Protein AF-A0A643FCS6-F1 (afdb_monomer_lite)

Secondary structure (DSSP, 8-state):
--SHHHHHHHHHHHHH-TTEEEEEEEEEE----SS---EEEEEEESSHHHHHHHHHHHHHHHHHHHHH-

Sequence (69 aa):
MPLAPWREVLKRVCEASPLWDRRLAMRQVTEAGERAMPLRALVTAANSSAAWDVRCELREAMIDVMQRE

pLDDT: mean 91.41, std 6.71, range [63.59, 97.56]

Organism: Ideonella dechloratans (NCBI:txid36863)

Foldseek 3Di:
DDCVVLVVLQVVLLVPDPFAPPPDWDKDQPDDDPPDTDIDIDTDGPDPVSRVVSVVSSVVSVVVVVVVD

Radius of gyration: 12.29 Å; chains: 1; bounding box: 31×16×35 Å

Structure (mmCIF, N/CA/C/O backbone):
data_AF-A0A643FCS6-F1
#
_entry.id   AF-A0A643FCS6-F1
#
loop_
_atom_site.group_PDB
_atom_site.id
_atom_site.type_symbol
_atom_site.label_atom_id
_atom_site.label_alt_id
_atom_site.label_comp_id
_atom_site.label_asym_id
_atom_site.label_entity_id
_atom_site.label_seq_id
_atom_site.pdbx_PDB_ins_code
_atom_site.Cartn_x
_atom_site.Cartn_y
_atom_site.Cartn_z
_atom_site.occupancy
_atom_site.B_iso_or_equiv
_atom_site.auth_seq_id
_atom_site.auth_comp_id
_atom_site.auth_asym_id
_atom_site.auth_atom_id
_atom_site.pdbx_PDB_model_num
ATOM 1 N N . MET A 1 1 ? -15.737 0.253 12.106 1.00 63.59 1 MET A N 1
ATOM 2 C CA . MET A 1 1 ? -15.174 0.109 10.747 1.00 63.59 1 MET A CA 1
ATOM 3 C C . MET A 1 1 ? -14.615 -1.299 10.577 1.00 63.59 1 MET A C 1
ATOM 5 O O . MET A 1 1 ? -13.718 -1.660 11.340 1.00 63.59 1 MET A O 1
ATOM 9 N N . PRO A 1 2 ? -15.143 -2.111 9.649 1.00 71.00 2 PRO A N 1
ATOM 10 C CA . PRO A 1 2 ? -14.650 -3.464 9.419 1.00 71.00 2 PRO A CA 1
ATOM 11 C C . PRO A 1 2 ? -13.274 -3.424 8.737 1.00 71.00 2 PRO A C 1
ATOM 13 O O . PRO A 1 2 ? -13.081 -2.760 7.728 1.00 71.00 2 PRO A O 1
ATOM 16 N N . LEU A 1 3 ? -12.286 -4.133 9.289 1.00 80.25 3 LEU A N 1
ATOM 17 C CA . LEU A 1 3 ? -10.926 -4.188 8.725 1.00 80.25 3 LEU A CA 1
ATOM 18 C C . LEU A 1 3 ? -10.764 -5.241 7.619 1.00 80.25 3 LEU A C 1
ATOM 20 O O . LEU A 1 3 ? -9.725 -5.269 6.958 1.00 80.25 3 LEU A O 1
ATOM 24 N N . ALA A 1 4 ? -11.736 -6.140 7.456 1.00 82.94 4 ALA A N 1
ATOM 25 C CA . ALA A 1 4 ? -11.675 -7.211 6.465 1.00 82.94 4 ALA A CA 1
ATOM 2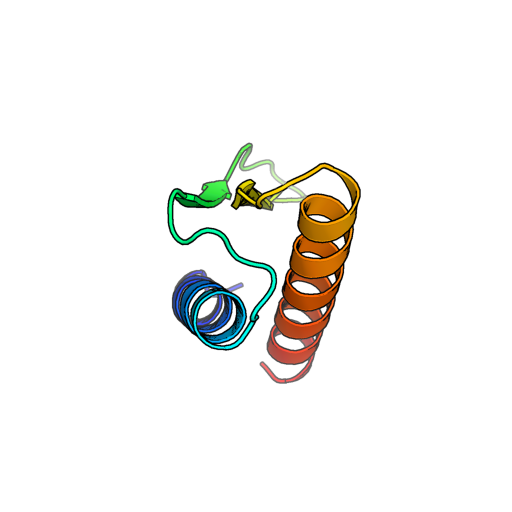6 C C . ALA A 1 4 ? -11.807 -6.693 5.016 1.00 82.94 4 ALA A C 1
ATOM 28 O O . ALA A 1 4 ? -10.891 -6.983 4.241 1.00 82.94 4 ALA A O 1
ATOM 29 N N . PRO A 1 5 ? -12.796 -5.837 4.670 1.00 85.19 5 PRO A N 1
ATOM 30 C CA . PRO A 1 5 ? -12.939 -5.289 3.312 1.00 85.19 5 PRO A CA 1
ATOM 31 C C . PRO A 1 5 ? -11.685 -4.545 2.838 1.00 85.19 5 PRO A C 1
ATOM 33 O O . PRO A 1 5 ? -11.259 -4.646 1.692 1.00 85.19 5 PRO A O 1
ATOM 36 N N . TRP A 1 6 ? -10.992 -3.878 3.759 1.00 85.31 6 TRP A N 1
ATOM 37 C CA . TRP A 1 6 ? -9.756 -3.151 3.471 1.00 85.31 6 TRP A CA 1
ATOM 38 C C . TRP A 1 6 ? -8.601 -4.039 3.007 1.00 85.31 6 TRP A C 1
ATOM 40 O O . TRP A 1 6 ? -7.752 -3.587 2.237 1.00 85.31 6 TRP A O 1
ATOM 50 N N . ARG A 1 7 ? -8.534 -5.294 3.476 1.00 85.56 7 ARG A N 1
ATOM 51 C CA . ARG A 1 7 ? -7.503 -6.236 3.008 1.00 85.56 7 ARG A CA 1
ATOM 52 C C . ARG A 1 7 ? -7.758 -6.637 1.564 1.00 85.56 7 ARG A C 1
ATOM 54 O O . ARG A 1 7 ? -6.815 -6.705 0.781 1.00 85.56 7 ARG A O 1
ATOM 61 N N . GLU A 1 8 ? -9.018 -6.882 1.228 1.00 90.19 8 GLU A N 1
ATOM 62 C CA . GLU A 1 8 ? -9.436 -7.267 -0.118 1.00 90.19 8 GLU A CA 1
ATOM 63 C C . GLU A 1 8 ? -9.214 -6.123 -1.102 1.00 90.19 8 GLU A C 1
ATOM 65 O O . GLU A 1 8 ? -8.621 -6.332 -2.157 1.00 90.19 8 GLU A O 1
ATOM 70 N N . VAL A 1 9 ? -9.583 -4.899 -0.717 1.00 91.88 9 VAL A N 1
ATOM 71 C CA . VAL A 1 9 ? -9.348 -3.694 -1.522 1.00 91.88 9 VAL A CA 1
ATOM 72 C C . VAL A 1 9 ? -7.861 -3.475 -1.762 1.00 91.88 9 VAL A C 1
ATOM 74 O O . VAL A 1 9 ? -7.463 -3.254 -2.904 1.00 91.88 9 VAL A O 1
ATOM 77 N N . LEU A 1 10 ? -7.024 -3.590 -0.722 1.00 93.69 10 LEU A N 1
ATOM 78 C CA . LEU A 1 10 ? -5.579 -3.433 -0.880 1.00 93.69 10 LEU A CA 1
ATOM 79 C C . LEU A 1 10 ? -5.006 -4.435 -1.871 1.00 93.69 10 LEU A C 1
ATOM 81 O O . LEU A 1 10 ? -4.261 -4.042 -2.768 1.00 93.69 10 LEU A O 1
ATOM 85 N N . LYS A 1 11 ? -5.380 -5.707 -1.727 1.00 92.56 11 LYS A N 1
ATOM 86 C CA . LYS A 1 11 ? -4.945 -6.759 -2.639 1.00 92.56 11 LYS A CA 1
ATOM 87 C C . LYS A 1 11 ? -5.415 -6.471 -4.068 1.00 92.56 11 LYS A C 1
ATOM 89 O O . LYS A 1 11 ? -4.587 -6.445 -4.971 1.00 92.56 11 LYS A O 1
ATOM 94 N N . ARG A 1 12 ? -6.704 -6.165 -4.251 1.00 94.50 12 ARG A N 1
ATOM 95 C CA . ARG A 1 12 ? -7.316 -5.878 -5.557 1.00 94.50 12 ARG A CA 1
ATOM 96 C C . ARG A 1 12 ? -6.62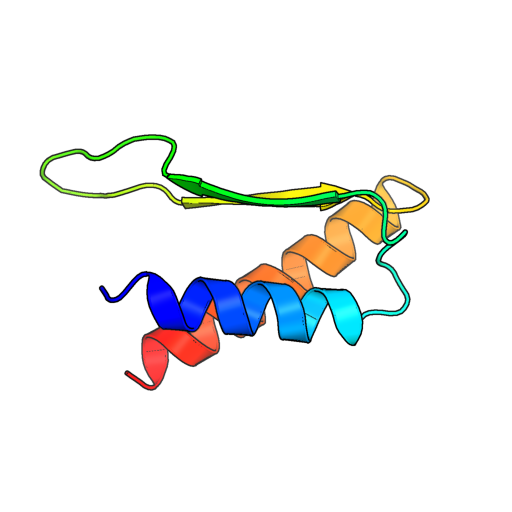7 -4.724 -6.279 1.00 94.50 12 ARG A C 1
ATOM 98 O O . ARG A 1 12 ? -6.316 -4.850 -7.456 1.00 94.50 12 ARG A O 1
ATOM 105 N N . VAL A 1 13 ? -6.398 -3.606 -5.589 1.00 95.12 13 VAL A N 1
ATOM 106 C CA . VAL A 1 13 ? -5.772 -2.418 -6.189 1.00 95.12 13 VAL A CA 1
ATOM 107 C C . VAL A 1 13 ? -4.318 -2.697 -6.546 1.00 95.12 13 VAL A C 1
ATOM 109 O O . VAL A 1 13 ? -3.905 -2.398 -7.661 1.00 95.12 13 VAL A O 1
ATOM 112 N N . CYS A 1 14 ? -3.553 -3.313 -5.640 1.00 95.12 14 CYS A N 1
ATOM 113 C CA . CYS A 1 14 ? -2.152 -3.621 -5.918 1.00 95.12 14 CYS A CA 1
ATOM 114 C C . CYS A 1 14 ? -2.023 -4.597 -7.097 1.00 95.12 14 CYS A C 1
ATOM 116 O O . CYS A 1 14 ? -1.224 -4.354 -7.993 1.00 95.12 14 CYS A O 1
ATOM 118 N N . GLU A 1 15 ? -2.832 -5.661 -7.144 1.00 95.12 15 GLU A N 1
ATOM 119 C CA . GLU A 1 15 ? -2.805 -6.648 -8.235 1.00 95.12 15 GLU A CA 1
ATOM 120 C C . GLU A 1 15 ? -3.235 -6.068 -9.591 1.00 95.12 15 GLU A C 1
ATOM 122 O O . GLU A 1 15 ? -2.738 -6.521 -10.623 1.00 95.12 15 GLU A O 1
ATOM 127 N N . ALA A 1 16 ? -4.122 -5.067 -9.597 1.00 96.19 16 ALA A N 1
ATOM 128 C CA . ALA A 1 16 ? -4.576 -4.387 -10.809 1.00 96.19 16 ALA A CA 1
ATOM 129 C C . ALA A 1 16 ? -3.635 -3.263 -11.279 1.00 96.19 16 ALA A C 1
ATOM 131 O O . ALA A 1 16 ? -3.655 -2.912 -12.459 1.00 96.19 16 ALA A O 1
ATOM 132 N N . SER A 1 17 ? -2.823 -2.691 -10.385 1.00 95.88 17 SER A N 1
ATOM 133 C CA . SER A 1 17 ? -1.967 -1.550 -10.709 1.00 95.88 17 SER A CA 1
ATOM 134 C C . SER A 1 17 ? -0.684 -2.003 -11.420 1.00 95.88 17 SER A C 1
ATOM 136 O O . SER A 1 17 ? 0.106 -2.762 -10.848 1.00 95.88 17 SER A O 1
ATOM 138 N N . PRO A 1 18 ? -0.396 -1.510 -12.641 1.00 95.69 18 PRO A N 1
ATOM 139 C CA . PRO A 1 18 ? 0.860 -1.806 -13.331 1.00 95.69 18 PRO A CA 1
ATOM 140 C C . PRO A 1 18 ? 2.074 -1.141 -12.660 1.00 95.69 18 PRO A C 1
ATOM 142 O O . PRO A 1 18 ? 3.214 -1.447 -13.004 1.00 95.69 18 PRO A O 1
ATOM 145 N N . LEU A 1 19 ? 1.840 -0.226 -11.715 1.00 96.44 19 LEU A N 1
ATOM 146 C CA . LEU A 1 19 ? 2.871 0.519 -10.993 1.00 96.44 19 LEU A CA 1
ATOM 147 C C . LEU A 1 19 ? 3.430 -0.255 -9.792 1.00 96.44 19 LEU A C 1
ATOM 149 O O . LEU A 1 19 ? 4.501 0.085 -9.281 1.00 96.44 19 LEU A O 1
ATOM 153 N N . TRP A 1 20 ? 2.727 -1.296 -9.338 1.00 97.12 20 TRP A N 1
ATOM 154 C CA . TRP A 1 20 ? 3.171 -2.122 -8.224 1.00 97.12 20 TRP A CA 1
ATOM 155 C C . TRP A 1 20 ? 4.280 -3.086 -8.654 1.00 97.12 20 TRP A C 1
ATOM 157 O O . TRP A 1 20 ? 4.119 -3.897 -9.564 1.00 97.12 20 TRP A O 1
ATOM 167 N N . ASP A 1 21 ? 5.405 -3.057 -7.941 1.00 96.25 21 ASP A N 1
ATOM 168 C CA . ASP A 1 21 ? 6.558 -3.924 -8.223 1.00 96.25 21 ASP A CA 1
ATOM 169 C C . ASP A 1 21 ? 6.433 -5.339 -7.630 1.00 96.25 21 ASP A C 1
ATOM 171 O O . ASP A 1 21 ? 7.369 -6.136 -7.722 1.00 96.25 21 ASP A O 1
ATOM 175 N N . ARG A 1 22 ? 5.287 -5.650 -7.008 1.00 94.94 22 ARG A N 1
ATOM 176 C CA . ARG A 1 22 ? 4.963 -6.946 -6.390 1.00 94.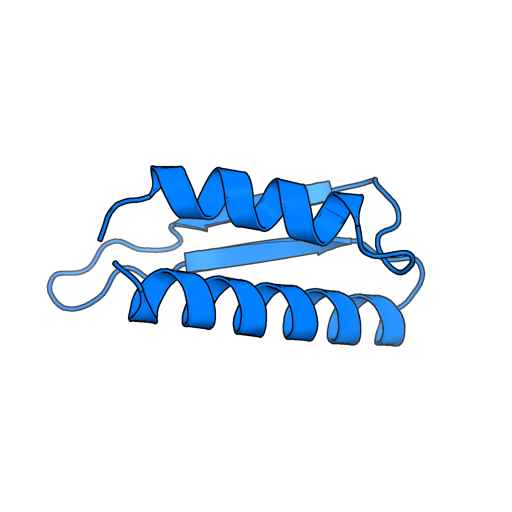94 22 ARG A CA 1
ATOM 177 C C . ARG A 1 22 ? 5.883 -7.366 -5.244 1.00 94.94 22 ARG A C 1
ATOM 179 O O . ARG A 1 22 ? 5.832 -8.520 -4.825 1.00 94.94 22 ARG A O 1
ATOM 186 N N . ARG A 1 23 ? 6.706 -6.460 -4.703 1.00 95.56 23 ARG A N 1
ATOM 187 C CA . ARG A 1 23 ? 7.622 -6.800 -3.600 1.00 95.56 23 ARG A CA 1
ATOM 188 C C . ARG A 1 23 ? 6.941 -6.741 -2.241 1.00 95.56 23 ARG A C 1
ATOM 190 O O . ARG A 1 23 ? 7.124 -7.637 -1.424 1.00 95.56 23 ARG A O 1
ATOM 197 N N . LEU A 1 24 ? 6.161 -5.695 -1.989 1.00 94.62 24 LEU A N 1
ATOM 198 C CA . LEU A 1 24 ? 5.460 -5.504 -0.728 1.00 94.62 24 LEU A CA 1
ATOM 199 C C . LEU A 1 24 ? 4.154 -4.745 -0.952 1.00 94.62 24 LEU A C 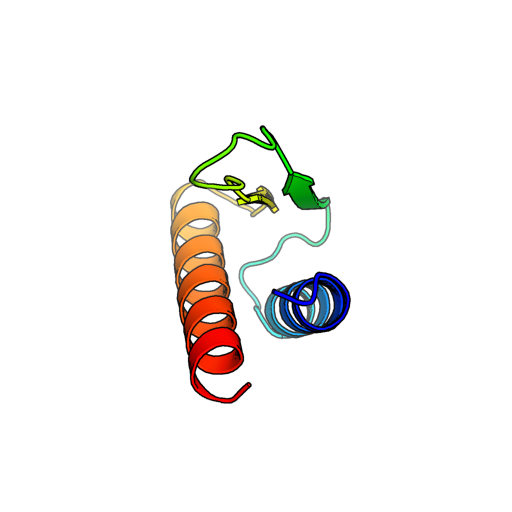1
ATOM 201 O O . LEU A 1 24 ? 4.120 -3.703 -1.606 1.00 94.62 24 LEU A O 1
ATOM 205 N N . ALA A 1 25 ? 3.089 -5.256 -0.347 1.00 94.56 25 ALA A N 1
ATOM 206 C CA . ALA A 1 25 ? 1.845 -4.539 -0.125 1.00 94.56 25 ALA A CA 1
ATOM 207 C C . ALA A 1 25 ? 1.291 -4.981 1.234 1.00 94.56 25 ALA A C 1
ATOM 209 O O . ALA A 1 25 ? 0.991 -6.155 1.443 1.00 94.56 25 ALA A O 1
ATOM 210 N N . MET A 1 26 ? 1.211 -4.065 2.196 1.00 92.75 26 MET A N 1
ATOM 211 C CA . MET A 1 26 ? 0.805 -4.378 3.564 1.00 92.75 26 MET A CA 1
ATOM 212 C C . MET A 1 26 ? -0.014 -3.243 4.165 1.00 92.75 26 MET A C 1
ATOM 214 O O . MET A 1 26 ? 0.340 -2.074 4.051 1.00 92.75 26 MET A O 1
ATOM 218 N N . ARG A 1 27 ? -1.073 -3.600 4.894 1.00 90.31 27 ARG A N 1
ATOM 219 C CA . ARG A 1 27 ? -1.805 -2.678 5.768 1.00 90.31 27 ARG A CA 1
ATOM 220 C C . ARG A 1 27 ? -1.401 -2.902 7.220 1.00 90.31 27 ARG A C 1
ATOM 222 O O . ARG A 1 27 ? -1.453 -4.031 7.713 1.00 90.31 27 ARG A O 1
ATOM 229 N N . GLN A 1 28 ? -1.115 -1.823 7.929 1.00 90.69 28 GLN A N 1
ATOM 230 C CA . GLN A 1 28 ? -0.808 -1.806 9.354 1.00 90.69 28 GLN A CA 1
ATOM 231 C C . GLN A 1 28 ? -1.765 -0.857 10.077 1.00 90.69 28 GLN A C 1
ATOM 233 O O . GLN A 1 28 ? -2.053 0.231 9.588 1.00 90.69 28 GLN A O 1
ATOM 238 N N . VAL A 1 29 ? -2.255 -1.276 11.242 1.00 91.25 29 VAL A N 1
ATOM 239 C CA . VAL A 1 29 ? -2.805 -0.342 12.232 1.00 91.25 29 VAL A CA 1
ATOM 240 C C . VAL A 1 29 ? -1.598 0.176 12.992 1.00 91.25 29 VAL A C 1
ATOM 242 O O . VAL A 1 29 ? -0.877 -0.629 13.577 1.00 91.25 29 VAL A O 1
ATOM 245 N N . THR A 1 30 ? -1.325 1.474 12.915 1.00 92.31 30 THR A N 1
ATOM 246 C CA . THR A 1 30 ? -0.155 2.046 13.600 1.00 92.31 30 THR A CA 1
ATOM 247 C C . THR A 1 30 ? -0.472 2.433 15.035 1.00 92.31 30 THR A C 1
ATOM 249 O O . THR A 1 30 ? 0.418 2.428 15.874 1.00 92.31 30 THR A O 1
ATOM 252 N N . GLU A 1 31 ? -1.736 2.745 15.312 1.00 92.75 31 GLU A N 1
ATOM 253 C CA . GLU A 1 31 ? -2.224 3.135 16.629 1.00 92.75 31 GLU A CA 1
ATOM 254 C C . GLU A 1 31 ? -3.727 2.833 16.725 1.00 92.75 31 GLU A C 1
ATOM 256 O O . GLU A 1 31 ? -4.432 2.831 15.714 1.00 92.75 31 GLU A O 1
ATOM 261 N N . ALA A 1 32 ? -4.218 2.566 17.933 1.00 90.06 32 ALA A N 1
ATOM 262 C CA . ALA A 1 32 ? -5.638 2.397 18.226 1.00 90.06 32 ALA A CA 1
ATOM 263 C C . ALA A 1 32 ? -5.992 3.276 19.431 1.00 90.06 32 ALA A C 1
ATOM 265 O O . ALA A 1 32 ? -5.926 2.832 20.575 1.00 90.06 32 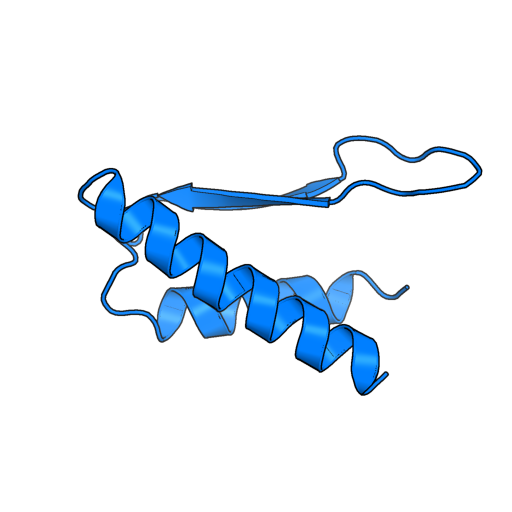ALA A O 1
ATOM 266 N N . GLY A 1 33 ? -6.295 4.545 19.159 1.00 91.31 33 GLY A N 1
ATOM 267 C CA . GLY A 1 33 ? -6.691 5.516 20.172 1.00 91.31 33 GLY A CA 1
ATOM 268 C C . GLY A 1 33 ? -8.207 5.579 20.353 1.00 91.31 33 GLY A C 1
ATOM 269 O O . GLY A 1 33 ? -8.975 5.019 19.573 1.00 91.31 33 GLY A O 1
ATOM 270 N N . GLU A 1 34 ? -8.648 6.331 21.360 1.00 91.88 34 GLU A N 1
ATOM 271 C CA . GLU A 1 34 ? -10.073 6.465 21.706 1.00 91.88 34 GLU A CA 1
ATOM 272 C C . GLU A 1 34 ? -10.917 7.101 20.591 1.00 91.88 34 GLU A C 1
ATOM 274 O O . GLU A 1 34 ? -12.082 6.758 20.413 1.00 91.88 34 GLU A O 1
ATOM 279 N N . ARG A 1 35 ? -10.333 8.043 19.837 1.00 92.00 35 ARG A N 1
ATOM 280 C CA . ARG A 1 35 ? -11.039 8.819 18.801 1.00 92.00 35 ARG A CA 1
ATOM 281 C C . ARG A 1 35 ? -10.739 8.373 17.375 1.00 92.00 35 ARG A C 1
ATOM 283 O O . ARG A 1 35 ? -11.511 8.681 16.472 1.00 92.00 35 ARG A O 1
ATOM 290 N N . ALA A 1 36 ? -9.615 7.697 17.156 1.00 89.94 36 ALA A N 1
ATOM 291 C CA . ALA A 1 36 ? -9.175 7.312 15.824 1.00 89.94 36 ALA A CA 1
ATOM 292 C C . ALA A 1 36 ? -8.250 6.095 15.863 1.00 89.94 36 ALA A C 1
ATOM 294 O O . ALA A 1 36 ? -7.479 5.899 16.801 1.00 89.94 36 ALA A O 1
ATOM 295 N N . MET A 1 37 ? -8.286 5.322 14.779 1.00 91.00 37 MET A N 1
ATOM 296 C CA . MET A 1 37 ? -7.374 4.211 14.520 1.00 91.00 37 MET A CA 1
ATOM 297 C C . MET A 1 37 ? -6.650 4.474 13.193 1.00 91.00 37 MET A C 1
ATOM 299 O O . MET A 1 37 ? -7.177 4.119 12.134 1.00 91.00 37 MET A O 1
ATOM 303 N N . PRO A 1 38 ? -5.479 5.138 13.212 1.00 89.88 38 PRO A N 1
ATOM 304 C CA . PRO A 1 38 ? -4.711 5.398 12.006 1.00 89.88 38 PRO A CA 1
ATOM 305 C C . PRO A 1 38 ? -4.308 4.099 11.301 1.00 89.88 38 PRO A C 1
ATOM 307 O O . PRO A 1 38 ? -3.722 3.181 11.888 1.00 89.88 38 PRO A O 1
ATOM 310 N N . LEU A 1 39 ? -4.619 4.039 10.009 1.00 88.88 39 LEU A N 1
ATOM 311 C CA . LEU A 1 39 ? -4.232 2.950 9.126 1.00 88.88 39 LEU A CA 1
ATOM 312 C C . LEU A 1 39 ? -3.129 3.419 8.189 1.00 88.88 39 LEU A C 1
ATOM 314 O O . LEU A 1 39 ? -3.243 4.444 7.520 1.00 88.88 39 LEU A O 1
ATOM 318 N N . ARG A 1 40 ? -2.072 2.618 8.102 1.00 90.50 40 ARG A N 1
ATOM 319 C CA . ARG A 1 40 ? -0.984 2.801 7.151 1.00 90.50 40 ARG A CA 1
ATOM 320 C C . ARG A 1 40 ? -1.043 1.715 6.093 1.00 90.50 40 ARG A C 1
ATOM 322 O O . ARG A 1 40 ? -1.071 0.530 6.420 1.00 90.50 40 ARG A O 1
ATOM 329 N N . ALA A 1 41 ? -0.985 2.118 4.831 1.00 91.19 41 ALA A N 1
ATOM 330 C CA . ALA A 1 41 ? -0.722 1.219 3.720 1.00 91.19 41 ALA A CA 1
ATOM 331 C C . ALA A 1 41 ? 0.720 1.414 3.233 1.00 91.19 41 ALA A C 1
ATOM 333 O O . ALA A 1 41 ? 1.151 2.529 2.940 1.00 91.19 41 ALA A O 1
ATOM 334 N N . LEU A 1 42 ? 1.474 0.321 3.192 1.00 93.50 42 LEU A N 1
ATOM 335 C CA . LEU A 1 42 ? 2.845 0.249 2.710 1.00 93.50 42 LEU A CA 1
ATOM 336 C C . LEU A 1 42 ? 2.849 -0.515 1.395 1.00 93.50 42 LEU A C 1
ATOM 338 O O . LEU A 1 42 ? 2.498 -1.691 1.374 1.00 93.50 42 LEU A O 1
ATOM 342 N N . VAL A 1 43 ? 3.252 0.157 0.321 1.00 95.44 43 VAL A N 1
ATOM 343 C CA . VAL A 1 43 ? 3.355 -0.419 -1.022 1.00 95.44 43 VAL A CA 1
ATOM 344 C C . VAL A 1 43 ? 4.689 -0.000 -1.623 1.00 95.44 43 VAL A C 1
ATOM 346 O O . VAL A 1 43 ? 5.083 1.165 -1.511 1.00 95.44 43 VAL A O 1
ATOM 349 N N . THR A 1 44 ? 5.396 -0.955 -2.218 1.00 96.94 44 THR A N 1
ATOM 350 C CA . THR A 1 44 ? 6.636 -0.721 -2.966 1.00 96.94 44 THR A CA 1
ATOM 351 C C . THR A 1 44 ? 6.351 -0.514 -4.448 1.00 96.94 44 THR A C 1
ATOM 353 O O . THR A 1 44 ? 5.334 -0.957 -4.972 1.00 96.94 44 THR A O 1
ATOM 356 N N . ALA A 1 45 ? 7.244 0.186 -5.133 1.00 97.56 45 ALA A N 1
ATOM 357 C CA . ALA A 1 45 ? 7.173 0.384 -6.571 1.00 97.56 45 ALA A CA 1
ATOM 358 C C . ALA A 1 45 ? 8.585 0.585 -7.128 1.00 97.56 45 ALA A C 1
ATOM 360 O O . ALA A 1 45 ? 9.536 0.813 -6.376 1.00 97.56 45 ALA A O 1
ATOM 361 N N . ALA A 1 46 ? 8.708 0.564 -8.455 1.00 96.88 46 ALA A N 1
ATOM 362 C CA . ALA A 1 46 ? 9.996 0.670 -9.139 1.00 96.88 46 ALA A CA 1
ATOM 363 C C . ALA A 1 46 ? 10.747 1.990 -8.865 1.00 96.88 46 ALA A C 1
ATOM 365 O O . ALA A 1 46 ? 11.973 2.028 -8.940 1.00 96.88 46 ALA A O 1
ATOM 366 N N . ASN A 1 47 ? 10.028 3.074 -8.562 1.00 97.50 47 ASN A N 1
ATOM 367 C CA . ASN A 1 47 ? 10.594 4.381 -8.233 1.00 97.50 47 ASN A CA 1
ATOM 368 C C . ASN A 1 47 ? 9.627 5.199 -7.357 1.00 97.50 47 ASN A C 1
ATOM 370 O O . ASN A 1 47 ? 8.491 4.793 -7.107 1.00 97.50 47 ASN A O 1
ATOM 374 N N . SER A 1 48 ? 10.082 6.360 -6.880 1.00 96.81 48 SER A N 1
ATOM 375 C CA . SER A 1 48 ? 9.315 7.232 -5.981 1.00 96.81 48 SER A CA 1
ATOM 376 C C . SER A 1 48 ? 8.030 7.792 -6.597 1.00 96.81 48 SER A C 1
ATOM 378 O O . SER A 1 48 ? 7.049 7.931 -5.866 1.00 96.81 48 SER A O 1
ATOM 380 N N . SER A 1 49 ? 8.014 8.070 -7.906 1.00 97.44 49 SER A N 1
ATOM 381 C CA . SER A 1 49 ? 6.823 8.552 -8.620 1.00 97.44 49 SER A CA 1
ATOM 382 C C . SER A 1 49 ? 5.751 7.467 -8.671 1.00 97.44 49 SER A C 1
ATOM 384 O O . SER A 1 49 ? 4.658 7.661 -8.154 1.00 97.44 49 SER A O 1
ATOM 386 N N . ALA A 1 50 ? 6.104 6.272 -9.152 1.00 97.38 50 ALA A N 1
ATOM 387 C CA . ALA A 1 50 ? 5.197 5.125 -9.182 1.00 97.38 50 ALA A CA 1
ATOM 388 C C . ALA A 1 50 ? 4.692 4.754 -7.777 1.00 97.38 50 ALA A C 1
ATOM 390 O O . ALA A 1 50 ? 3.527 4.406 -7.594 1.00 97.38 50 ALA A O 1
ATOM 391 N N . ALA A 1 51 ? 5.553 4.875 -6.759 1.00 96.19 51 ALA A N 1
ATOM 392 C CA . ALA A 1 51 ? 5.169 4.628 -5.374 1.00 96.19 51 ALA A CA 1
ATOM 393 C C . ALA A 1 51 ? 4.161 5.667 -4.861 1.00 96.19 51 ALA A C 1
ATOM 395 O O . ALA A 1 51 ? 3.320 5.343 -4.025 1.00 96.19 51 ALA A O 1
ATOM 396 N N . TRP A 1 52 ? 4.267 6.924 -5.293 1.00 96.06 52 TRP A N 1
ATOM 397 C CA . TRP A 1 52 ? 3.285 7.953 -4.968 1.00 96.06 52 TRP A CA 1
ATOM 398 C C . TRP A 1 52 ? 1.938 7.644 -5.617 1.00 96.06 52 TRP A C 1
ATOM 400 O O . TRP A 1 52 ? 0.933 7.585 -4.908 1.00 96.06 52 TRP A O 1
ATOM 410 N N . ASP A 1 53 ? 1.950 7.353 -6.914 1.00 96.94 53 ASP A N 1
ATOM 411 C CA . ASP A 1 53 ? 0.749 7.123 -7.715 1.00 96.94 53 ASP A CA 1
ATOM 412 C C . ASP A 1 53 ? -0.041 5.902 -7.222 1.00 96.94 53 ASP A C 1
ATOM 414 O O . ASP A 1 53 ? -1.221 6.029 -6.895 1.00 96.94 53 ASP A O 1
ATOM 418 N N . VAL A 1 54 ? 0.615 4.756 -6.991 1.00 96.25 54 VAL A N 1
ATOM 419 C CA . VAL A 1 54 ? -0.064 3.559 -6.452 1.00 96.25 54 VAL A CA 1
ATOM 420 C C . VAL A 1 54 ? -0.661 3.802 -5.057 1.00 96.25 54 VAL A C 1
ATOM 422 O O . VAL A 1 54 ? -1.691 3.234 -4.695 1.00 96.25 54 VAL A O 1
ATOM 425 N N . ARG A 1 55 ? -0.055 4.682 -4.243 1.00 94.75 55 ARG A N 1
ATOM 426 C CA . ARG A 1 55 ? -0.616 5.072 -2.937 1.00 94.75 55 ARG A CA 1
ATOM 427 C C . ARG A 1 55 ? -1.785 6.047 -3.067 1.00 94.75 55 ARG A C 1
ATOM 429 O O . ARG A 1 55 ? -2.583 6.124 -2.133 1.00 94.75 55 ARG A O 1
ATOM 436 N N . CYS A 1 56 ? -1.871 6.833 -4.139 1.00 95.25 56 CYS A N 1
ATOM 437 C CA . CYS A 1 56 ? -3.062 7.626 -4.460 1.00 95.25 56 CYS A CA 1
ATOM 438 C C . CYS A 1 56 ? -4.212 6.696 -4.849 1.00 95.25 56 CYS A C 1
ATOM 440 O O . CYS A 1 56 ? -5.223 6.699 -4.149 1.00 95.25 56 CYS A O 1
ATOM 442 N N . GLU A 1 57 ? -3.994 5.814 -5.832 1.00 95.56 57 GLU A N 1
ATOM 443 C CA . GLU A 1 57 ? -4.974 4.809 -6.282 1.00 95.56 57 GLU A CA 1
ATOM 444 C C . GLU A 1 57 ? -5.541 4.007 -5.102 1.00 95.56 57 GLU A C 1
ATOM 446 O O . GLU A 1 57 ? -6.752 3.851 -4.940 1.00 95.56 57 GLU A O 1
ATOM 451 N N . LEU A 1 58 ? -4.652 3.544 -4.218 1.00 94.19 58 LEU A N 1
ATOM 452 C CA . LEU A 1 58 ? -5.032 2.773 -3.042 1.00 94.19 58 LEU A CA 1
ATOM 453 C C . LEU A 1 58 ? -5.884 3.572 -2.049 1.00 94.19 58 LEU A C 1
ATOM 455 O O . LEU A 1 58 ? -6.858 3.037 -1.524 1.00 94.19 58 LEU A O 1
ATOM 459 N N . ARG A 1 59 ? -5.534 4.837 -1.778 1.00 92.81 59 ARG A N 1
ATOM 460 C CA . ARG A 1 59 ? -6.301 5.697 -0.860 1.00 92.81 59 ARG A CA 1
ATOM 461 C C . ARG A 1 59 ? -7.683 6.012 -1.413 1.00 92.81 59 ARG A C 1
ATOM 463 O O . ARG A 1 59 ? -8.648 5.945 -0.660 1.00 92.81 59 ARG A O 1
ATOM 470 N N . GLU A 1 60 ? -7.779 6.326 -2.699 1.00 94.69 60 GLU A N 1
ATOM 471 C CA . GLU A 1 60 ? -9.052 6.622 -3.359 1.00 94.69 60 GLU A CA 1
ATOM 472 C C . GLU A 1 60 ? -9.987 5.410 -3.318 1.00 94.69 60 GLU A C 1
ATOM 474 O O . GLU A 1 60 ? -11.125 5.525 -2.866 1.00 94.69 60 GLU A O 1
ATOM 479 N N . ALA A 1 61 ? -9.484 4.223 -3.669 1.00 92.69 61 ALA A N 1
ATOM 480 C CA . ALA A 1 61 ? -10.260 2.987 -3.603 1.00 92.69 61 ALA A CA 1
ATOM 481 C C . ALA A 1 61 ? -10.688 2.623 -2.171 1.00 92.69 61 ALA A C 1
ATOM 483 O O . ALA A 1 61 ? -11.785 2.108 -1.960 1.00 92.69 61 ALA A O 1
ATOM 484 N N . MET A 1 62 ? -9.830 2.877 -1.180 1.00 89.44 62 MET A N 1
ATOM 485 C CA . MET A 1 62 ? -10.163 2.664 0.229 1.00 89.44 62 MET A CA 1
ATOM 486 C C . MET A 1 62 ? -11.278 3.603 0.700 1.00 89.44 62 MET A C 1
ATOM 488 O O . MET A 1 62 ? -12.203 3.146 1.366 1.00 89.44 62 MET A O 1
ATOM 492 N N . ILE A 1 63 ? -11.222 4.886 0.331 1.00 90.06 63 ILE A N 1
ATOM 493 C CA . ILE A 1 63 ? -12.267 5.866 0.661 1.00 90.06 63 ILE A CA 1
ATOM 494 C C . ILE A 1 63 ? -13.592 5.497 -0.017 1.00 90.06 63 ILE A C 1
ATOM 496 O O . ILE A 1 63 ? -14.630 5.554 0.635 1.00 90.06 63 ILE A O 1
ATOM 500 N N . ASP A 1 64 ? -13.568 5.073 -1.282 1.00 91.38 64 ASP A N 1
ATOM 501 C CA . ASP A 1 64 ? -14.774 4.634 -2.000 1.00 91.38 64 ASP A CA 1
ATOM 502 C C . ASP A 1 64 ? -15.466 3.462 -1.285 1.00 91.38 64 ASP A C 1
ATOM 504 O O . ASP A 1 64 ? -16.680 3.471 -1.102 1.00 91.38 64 ASP A O 1
ATOM 508 N N . VAL A 1 65 ? -14.700 2.484 -0.793 1.00 87.56 65 VAL A N 1
ATOM 509 C CA . VAL A 1 65 ? -15.258 1.359 -0.024 1.00 87.56 65 VAL A CA 1
ATOM 510 C C . VAL A 1 65 ? -15.816 1.820 1.322 1.00 87.56 65 VAL A C 1
ATOM 512 O O . VAL A 1 65 ? -16.909 1.403 1.688 1.00 87.56 65 VAL A O 1
ATOM 515 N N . MET A 1 66 ? -15.128 2.727 2.027 1.00 85.19 66 MET A N 1
ATOM 516 C CA . MET A 1 66 ? -15.641 3.308 3.277 1.00 85.19 66 MET A CA 1
ATOM 517 C C . MET A 1 66 ? -16.962 4.056 3.110 1.00 85.19 66 MET A C 1
ATOM 519 O O . MET A 1 66 ? -17.712 4.156 4.070 1.00 85.19 66 MET A O 1
ATOM 523 N N . GLN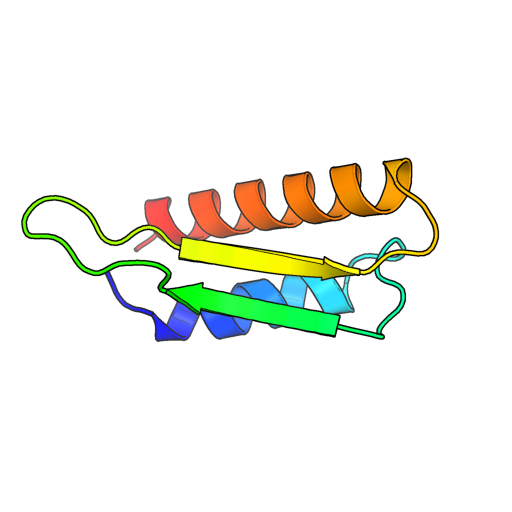 A 1 67 ? -17.199 4.665 1.949 1.00 85.94 67 GLN A N 1
ATOM 524 C CA . GLN A 1 67 ? -18.415 5.440 1.695 1.00 85.94 67 GLN A CA 1
ATOM 525 C C . GLN A 1 67 ? -19.611 4.561 1.313 1.00 85.94 67 GLN A C 1
ATOM 527 O O . GLN A 1 67 ? -20.748 5.025 1.382 1.00 85.94 67 GLN A O 1
ATOM 532 N N . ARG A 1 68 ? -19.364 3.325 0.868 1.00 82.81 68 ARG A N 1
ATOM 533 C CA . ARG A 1 68 ? -20.399 2.381 0.417 1.00 82.81 68 ARG A CA 1
ATOM 534 C C . ARG A 1 68 ? -20.907 1.455 1.523 1.00 82.81 68 ARG A C 1
ATOM 536 O O . ARG A 1 68 ? -21.982 0.885 1.354 1.00 82.81 68 ARG A O 1
ATOM 543 N N . GLU A 1 69 ? -20.136 1.287 2.596 1.00 63.91 69 GLU A N 1
ATOM 544 C CA . GLU A 1 69 ? -20.462 0.489 3.792 1.00 63.91 69 GLU A CA 1
ATOM 545 C C . GLU A 1 69 ? -20.917 1.365 4.965 1.00 63.91 69 GLU A C 1
ATOM 547 O O . GLU A 1 69 ? -21.796 0.900 5.726 1.00 63.91 69 GLU A O 1
#